Protein AF-A0A317Z2Y9-F1 (afdb_monomer)

Sequence (93 aa):
KARQNQFKAQEGYNLTFFAFFIKAVAEALKKYPLLNSTWQEDEIVVHSDINISIAVAHENKLFVPVIRHADEKSIKGIAREIHELAQKARQNQ

Foldseek 3Di:
DVVQVVCCVVPVFGQDVVLVVLQVVQVVCVVVQLVQWDDDDPDIGGDPKDKDWDWADDDPDIDTDIDTSSNVDDSSRSRVVVVVVNVCVNVVD

Nearest PDB structures (foldseek):
  3mae-assembly1_A  TM=9.862E-01  e=1.193E-10  Listeria monocytogenes serotype 4b str. F2365
  1c4t-assembly1_A  TM=9.162E-01  e=2.820E-07  Escherichia coli BL21(DE3)
  9dz8-assembly1_A  TM=9.148E-01  e=1.086E-06  Escherichia coli BL21(DE3)
  8piu-assembly1_B  TM=8.804E-01  e=1.952E-05  Homo sapiens
  8x03-assembly1_A  TM=8.650E-01  e=1.952E-05  Sus scrofa

Solvent-accessible surface area (backbone atoms only — not comparable to full-atom values): 5456 Å² total; per-residue (Å²): 106,72,67,46,53,51,45,23,71,75,70,75,48,70,71,57,72,62,27,54,51,52,41,53,49,29,53,47,35,71,75,41,41,79,79,39,47,45,85,51,100,95,44,78,48,65,50,89,70,47,61,47,71,43,86,43,77,42,95,96,44,78,42,70,56,69,43,68,50,38,57,82,43,50,54,68,53,42,26,49,49,53,50,54,54,52,49,32,46,68,69,77,97

Structure (mmCIF, N/CA/C/O backbone):
data_AF-A0A317Z2Y9-F1
#
_entry.id   AF-A0A317Z2Y9-F1
#
loop_
_atom_site.group_PDB
_atom_site.id
_atom_site.type_symbol
_atom_site.label_atom_id
_atom_site.label_alt_id
_atom_site.label_comp_id
_atom_site.label_asym_id
_atom_site.label_entity_id
_atom_site.label_seq_id
_atom_site.pdbx_PDB_ins_code
_atom_site.Cartn_x
_atom_site.Cartn_y
_atom_site.Cartn_z
_atom_site.occupancy
_atom_site.B_iso_or_equiv
_atom_site.auth_seq_id
_atom_site.auth_comp_id
_atom_site.auth_asym_id
_atom_site.auth_atom_id
_atom_site.pdbx_PDB_model_num
ATOM 1 N N . LYS A 1 1 ? -21.465 8.955 5.431 1.00 63.25 1 LYS A N 1
ATOM 2 C CA . LYS A 1 1 ? -21.319 8.841 6.905 1.00 63.25 1 LYS A CA 1
ATOM 3 C C . LYS A 1 1 ? -22.006 7.594 7.473 1.00 63.25 1 LYS A C 1
ATOM 5 O O . LYS A 1 1 ? -21.303 6.801 8.072 1.00 63.25 1 LYS A O 1
ATOM 10 N N . ALA A 1 2 ? -23.296 7.330 7.210 1.00 78.44 2 ALA A N 1
ATOM 11 C CA . ALA A 1 2 ? -23.981 6.117 7.706 1.00 78.44 2 ALA A CA 1
ATOM 12 C C . ALA A 1 2 ? -23.239 4.792 7.403 1.00 78.44 2 ALA A C 1
ATOM 14 O O . ALA A 1 2 ? -22.956 4.032 8.320 1.00 78.44 2 ALA A O 1
ATOM 15 N N . ARG A 1 3 ? -22.808 4.569 6.150 1.00 84.44 3 ARG A N 1
ATOM 16 C CA . ARG A 1 3 ? -22.022 3.373 5.767 1.00 84.44 3 ARG A CA 1
ATOM 17 C C . ARG A 1 3 ? -20.650 3.273 6.450 1.00 84.44 3 ARG A C 1
ATOM 19 O O . ARG A 1 3 ? -20.237 2.183 6.813 1.00 84.44 3 ARG A O 1
ATOM 26 N N . GLN A 1 4 ? -19.953 4.396 6.645 1.00 85.50 4 GLN A N 1
ATOM 27 C CA . GLN A 1 4 ? -18.665 4.418 7.359 1.00 85.50 4 GLN A CA 1
ATOM 28 C C . GLN A 1 4 ? -18.852 4.089 8.844 1.00 85.50 4 GLN A C 1
ATOM 30 O O . GLN A 1 4 ? -18.057 3.349 9.411 1.00 85.50 4 GLN A O 1
ATOM 35 N N . ASN A 1 5 ? -19.922 4.601 9.458 1.00 88.00 5 ASN A N 1
ATOM 36 C CA . ASN A 1 5 ? -20.251 4.315 10.853 1.00 88.00 5 ASN A CA 1
ATOM 37 C C . ASN A 1 5 ? -20.637 2.843 11.042 1.00 88.00 5 ASN A C 1
ATOM 39 O O . ASN A 1 5 ? -20.171 2.216 11.985 1.00 88.00 5 ASN A O 1
ATOM 43 N N . GLN A 1 6 ? -21.429 2.282 10.124 1.00 93.31 6 GLN A N 1
ATOM 44 C CA . GLN A 1 6 ? -21.768 0.859 10.128 1.00 93.31 6 GLN A CA 1
ATOM 45 C C . GLN A 1 6 ? -20.521 -0.018 9.961 1.00 93.31 6 GLN A C 1
ATOM 47 O O . GLN A 1 6 ? -20.334 -0.953 10.732 1.00 93.31 6 GLN A O 1
ATOM 52 N N . PHE A 1 7 ? -19.641 0.317 9.012 1.00 92.69 7 PHE A N 1
ATOM 53 C CA . PHE A 1 7 ? -18.367 -0.381 8.832 1.00 92.69 7 PHE A CA 1
ATOM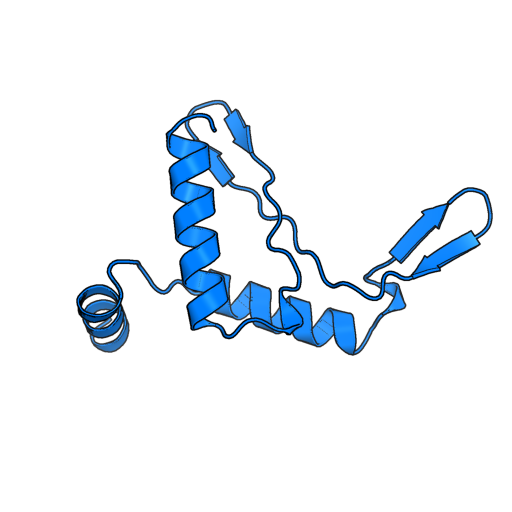 54 C C . PHE A 1 7 ? -17.531 -0.351 10.115 1.00 92.69 7 PHE A C 1
ATOM 56 O O . PHE A 1 7 ? -17.061 -1.387 10.571 1.00 92.69 7 PHE A O 1
ATOM 63 N N . LYS A 1 8 ? -17.394 0.826 10.739 1.00 92.94 8 LYS A N 1
ATOM 64 C CA . LYS A 1 8 ? -16.651 0.972 11.994 1.00 92.94 8 LYS A CA 1
ATOM 65 C C . LYS A 1 8 ? -17.250 0.122 13.115 1.00 92.94 8 LYS A C 1
ATOM 67 O O . LYS A 1 8 ? -16.500 -0.480 13.872 1.00 92.94 8 LYS A O 1
ATOM 72 N N . ALA A 1 9 ? -18.577 0.074 13.219 1.00 94.25 9 ALA A N 1
ATOM 73 C CA . ALA A 1 9 ? -19.261 -0.737 14.221 1.00 94.25 9 ALA A CA 1
ATOM 74 C C . ALA A 1 9 ? -19.044 -2.246 14.009 1.00 94.25 9 ALA A C 1
ATOM 76 O O . ALA A 1 9 ? -18.962 -2.983 14.984 1.00 94.25 9 ALA A O 1
ATOM 77 N N . GLN A 1 10 ? -18.937 -2.697 12.756 1.00 94.12 10 GLN A N 1
ATOM 78 C CA . GLN A 1 10 ? -18.728 -4.108 12.414 1.00 94.12 10 GLN A CA 1
ATOM 79 C C . GLN A 1 10 ? -17.264 -4.546 12.537 1.00 94.12 10 GLN A C 1
ATOM 81 O O . GLN A 1 10 ? -16.990 -5.628 13.041 1.00 94.12 10 GLN A O 1
ATOM 86 N N . GLU A 1 11 ? -16.327 -3.724 12.067 1.00 93.25 11 GLU A N 1
ATOM 87 C CA . GLU A 1 11 ? -14.925 -4.127 11.884 1.00 93.25 11 GLU A CA 1
ATOM 88 C C . GLU A 1 11 ? -13.989 -3.546 12.963 1.00 93.25 11 GLU A C 1
ATOM 90 O O . GLU A 1 11 ? -12.848 -3.978 13.094 1.00 93.25 11 GLU A O 1
ATOM 95 N N . GLY A 1 12 ? -14.441 -2.565 13.755 1.00 93.38 12 GLY A N 1
ATOM 96 C CA . GLY A 1 12 ? -13.671 -1.967 14.855 1.00 93.38 12 GLY A CA 1
ATOM 97 C C . GLY A 1 12 ? -12.673 -0.875 14.443 1.00 93.38 12 GLY A C 1
ATOM 98 O O . GLY A 1 12 ? -12.075 -0.231 15.304 1.00 93.38 12 GLY A O 1
ATOM 99 N N . TYR A 1 13 ? -12.519 -0.597 13.146 1.00 93.88 13 TYR A N 1
ATOM 100 C CA . TYR A 1 13 ? -11.635 0.446 12.614 1.00 93.88 13 TYR A CA 1
ATOM 101 C C . TYR A 1 13 ? -12.322 1.310 11.546 1.00 93.88 13 TYR A C 1
ATOM 103 O O . TYR A 1 13 ? -13.366 0.969 10.992 1.00 93.88 13 TYR A O 1
ATOM 111 N N . ASN A 1 14 ? -11.749 2.486 11.275 1.00 92.00 14 ASN A N 1
ATOM 112 C CA . ASN A 1 14 ? -12.319 3.438 10.321 1.00 92.00 14 ASN A CA 1
ATOM 113 C C . ASN A 1 14 ? -11.986 3.042 8.875 1.00 92.00 14 ASN A C 1
ATOM 115 O O . ASN A 1 14 ? -10.824 2.811 8.547 1.00 92.00 14 ASN A O 1
ATOM 119 N N . LEU A 1 15 ? -12.983 3.100 7.989 1.00 94.56 15 LEU A N 1
ATOM 120 C CA . LEU A 1 15 ? -12.763 3.095 6.543 1.00 94.56 15 LEU A CA 1
ATOM 121 C C . LEU A 1 15 ? -12.576 4.532 6.037 1.00 94.56 15 LEU A C 1
ATOM 123 O O . LEU A 1 15 ? -13.513 5.334 6.071 1.00 94.56 15 LEU A O 1
ATOM 127 N N . THR A 1 16 ? -11.374 4.854 5.560 1.00 93.56 16 THR A N 1
ATOM 128 C CA . THR A 1 16 ? -11.017 6.178 5.023 1.00 93.56 16 THR A CA 1
ATOM 129 C C . THR A 1 16 ? -10.881 6.143 3.500 1.00 93.56 16 THR A C 1
ATOM 131 O O . THR A 1 16 ? -10.731 5.076 2.905 1.00 93.56 16 THR A O 1
ATOM 134 N N . PHE A 1 17 ? -10.886 7.315 2.854 1.00 95.06 17 PHE A N 1
ATOM 135 C CA . PHE A 1 17 ? -10.601 7.422 1.415 1.00 95.06 17 PHE A CA 1
ATOM 136 C C . PHE A 1 17 ? -9.215 6.880 1.047 1.00 95.06 17 PHE A C 1
ATOM 138 O O . PHE A 1 17 ? -9.025 6.375 -0.055 1.00 95.06 17 PHE A O 1
ATOM 145 N N . PHE A 1 18 ? -8.264 6.930 1.981 1.00 95.88 18 PHE A N 1
ATOM 146 C CA . PHE A 1 18 ? -6.893 6.495 1.747 1.00 95.88 18 PHE A CA 1
ATOM 147 C C . PHE A 1 18 ? -6.803 5.015 1.347 1.00 95.88 18 PHE A C 1
ATOM 149 O O . PHE A 1 18 ? -6.060 4.684 0.432 1.00 95.88 18 PHE A O 1
ATOM 156 N N . ALA A 1 19 ? -7.640 4.139 1.916 1.00 97.19 19 ALA A N 1
ATOM 157 C CA . ALA A 1 19 ? -7.676 2.727 1.523 1.00 97.19 19 ALA A CA 1
ATOM 158 C C . ALA A 1 19 ? -8.075 2.521 0.047 1.00 97.19 19 ALA A C 1
ATOM 160 O O . ALA A 1 19 ? -7.571 1.615 -0.615 1.00 97.19 19 ALA A O 1
ATOM 161 N N . PHE A 1 20 ? -8.944 3.386 -0.487 1.00 97.38 20 PHE A N 1
ATOM 162 C CA . PHE A 1 20 ? -9.329 3.361 -1.899 1.00 97.38 20 PHE A CA 1
ATOM 163 C C . PHE A 1 20 ? -8.194 3.861 -2.795 1.00 97.38 20 PHE A C 1
ATOM 165 O O . PHE A 1 20 ? -7.946 3.260 -3.836 1.00 97.38 20 PHE A O 1
ATOM 172 N N . PHE A 1 21 ? -7.474 4.909 -2.378 1.00 98.25 21 PHE A N 1
ATOM 173 C CA . PHE A 1 21 ? -6.300 5.396 -3.106 1.00 98.25 21 PHE A CA 1
ATOM 174 C C . PHE A 1 21 ? -5.198 4.343 -3.180 1.00 98.25 21 PHE A C 1
ATOM 176 O O . PHE A 1 21 ? -4.690 4.087 -4.264 1.00 98.25 21 PHE A O 1
ATOM 183 N N . ILE A 1 22 ? -4.878 3.681 -2.066 1.00 98.06 22 ILE A N 1
ATOM 184 C CA . ILE A 1 22 ? -3.873 2.611 -2.051 1.00 98.06 22 ILE A CA 1
ATOM 185 C C . ILE A 1 22 ? -4.281 1.473 -2.989 1.00 98.06 22 ILE A C 1
ATOM 187 O O . ILE A 1 22 ? -3.460 1.028 -3.784 1.00 98.06 22 ILE A O 1
ATOM 191 N N . LYS A 1 23 ? -5.554 1.049 -2.968 1.00 98.19 23 LYS A N 1
ATOM 192 C CA . LYS A 1 23 ? -6.030 0.016 -3.896 1.00 98.19 23 LYS A CA 1
ATOM 193 C C . LYS A 1 23 ? -5.919 0.465 -5.355 1.00 98.19 23 LYS A C 1
ATOM 195 O O . LYS A 1 23 ? -5.442 -0.298 -6.183 1.00 98.19 23 LYS A O 1
ATOM 200 N N . ALA A 1 24 ? -6.315 1.698 -5.668 1.00 98.44 24 ALA A N 1
ATOM 201 C CA . ALA A 1 24 ? -6.216 2.237 -7.022 1.00 98.44 24 ALA A CA 1
ATOM 202 C C . ALA A 1 24 ? -4.760 2.327 -7.511 1.00 98.44 24 ALA A C 1
ATOM 204 O O . ALA A 1 24 ? -4.477 1.961 -8.648 1.00 98.44 24 ALA A 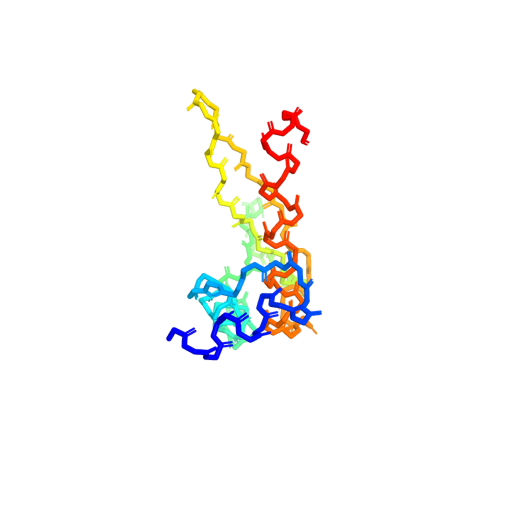O 1
ATOM 205 N N . VAL A 1 25 ? -3.837 2.763 -6.649 1.00 98.50 25 VAL A N 1
ATOM 206 C CA . VAL A 1 25 ? -2.399 2.797 -6.952 1.00 98.50 25 VAL A CA 1
ATOM 207 C C . VAL A 1 25 ? -1.860 1.385 -7.157 1.00 98.50 25 VAL A C 1
ATOM 209 O O . VAL A 1 25 ? -1.153 1.158 -8.130 1.00 98.50 25 VAL A O 1
ATOM 212 N N . ALA A 1 26 ? -2.230 0.425 -6.308 1.00 98.31 26 ALA A N 1
ATOM 213 C CA . ALA A 1 26 ? -1.791 -0.959 -6.451 1.00 98.31 26 ALA A CA 1
ATOM 214 C C . ALA A 1 26 ? -2.229 -1.565 -7.798 1.00 98.31 26 ALA A C 1
ATOM 216 O O . ALA A 1 26 ? -1.407 -2.123 -8.518 1.00 98.31 26 ALA A O 1
ATOM 217 N N . GLU A 1 27 ? -3.491 -1.374 -8.199 1.00 98.12 27 GLU A N 1
ATOM 218 C CA . GLU A 1 27 ? -3.975 -1.808 -9.521 1.00 98.12 27 GLU A CA 1
ATOM 219 C C . GLU A 1 27 ? -3.264 -1.080 -10.675 1.00 98.12 27 GLU A C 1
ATOM 221 O O . GLU A 1 27 ? -2.966 -1.680 -11.710 1.00 98.12 27 GLU A O 1
ATOM 226 N N . ALA A 1 28 ? -2.950 0.208 -10.509 1.00 98.44 28 ALA A N 1
ATOM 227 C CA . ALA A 1 28 ? -2.186 0.957 -11.501 1.00 98.44 28 ALA A CA 1
ATOM 228 C C . ALA A 1 28 ? -0.755 0.416 -11.645 1.00 98.44 28 ALA A C 1
ATOM 230 O O . ALA A 1 28 ? -0.284 0.259 -12.768 1.00 98.44 28 ALA A O 1
ATOM 231 N N . LEU A 1 29 ? -0.088 0.069 -10.542 1.00 98.25 29 LEU A N 1
ATOM 232 C CA . LEU A 1 29 ? 1.253 -0.520 -10.564 1.00 98.25 29 LEU A CA 1
ATOM 233 C C . LEU A 1 29 ? 1.264 -1.899 -11.239 1.00 98.25 29 LEU A C 1
ATOM 235 O O . LEU A 1 29 ? 2.187 -2.173 -12.000 1.00 98.25 29 LEU A O 1
ATOM 239 N N . LYS A 1 30 ? 0.211 -2.721 -11.080 1.00 96.88 30 LYS A N 1
ATOM 240 C CA . LYS A 1 30 ? 0.069 -3.970 -11.860 1.00 96.88 30 LYS A CA 1
ATOM 241 C C . LYS A 1 30 ? 0.015 -3.704 -13.362 1.00 96.88 30 LYS A C 1
ATOM 243 O O . LYS A 1 30 ? 0.594 -4.447 -14.149 1.00 96.88 30 LYS A O 1
ATOM 248 N N . LYS A 1 31 ? -0.727 -2.669 -13.770 1.00 97.94 31 LYS A N 1
ATOM 249 C CA . LYS A 1 31 ? -0.908 -2.312 -15.184 1.00 97.94 31 LYS A CA 1
ATOM 250 C C . LYS A 1 31 ? 0.341 -1.663 -15.788 1.00 97.94 31 LYS A C 1
ATOM 252 O O . LYS A 1 31 ? 0.587 -1.816 -16.982 1.00 97.94 31 LYS A O 1
ATOM 257 N N . TYR A 1 32 ? 1.109 -0.940 -14.978 1.00 98.06 32 TYR A N 1
ATOM 258 C CA . TYR A 1 32 ? 2.294 -0.189 -15.386 1.00 98.06 32 TYR A CA 1
ATOM 259 C C . TYR A 1 32 ? 3.516 -0.622 -14.552 1.00 98.06 32 TYR A C 1
ATOM 261 O O . TYR A 1 32 ? 4.001 0.159 -13.731 1.00 98.06 32 TYR A O 1
ATOM 269 N N . PRO A 1 33 ? 4.043 -1.845 -14.759 1.00 97.19 33 PRO A N 1
ATOM 270 C CA . PRO A 1 33 ? 5.050 -2.449 -13.880 1.00 97.19 33 PRO A CA 1
ATOM 271 C C . PRO A 1 33 ? 6.381 -1.687 -13.845 1.00 97.19 33 PRO A C 1
ATOM 273 O O . PRO A 1 33 ? 7.073 -1.719 -12.835 1.00 97.19 33 PRO A O 1
ATOM 276 N N . LEU A 1 34 ? 6.716 -0.922 -14.891 1.00 97.75 34 LEU A N 1
ATOM 277 C CA . LEU A 1 34 ? 7.902 -0.054 -14.894 1.00 97.75 34 LEU A CA 1
ATOM 278 C C . LEU A 1 34 ? 7.878 1.009 -13.784 1.00 97.75 34 LEU A C 1
ATOM 280 O O . LEU A 1 34 ? 8.939 1.457 -13.364 1.00 97.75 34 LEU A O 1
ATOM 284 N N . LEU A 1 35 ? 6.699 1.401 -13.286 1.00 98.12 35 LEU A N 1
ATOM 285 C CA . LEU A 1 35 ? 6.586 2.300 -12.132 1.00 98.12 35 LEU A CA 1
ATOM 286 C C . LEU A 1 35 ? 6.920 1.603 -10.803 1.00 98.12 35 LEU A C 1
ATOM 288 O O . LEU A 1 35 ? 7.278 2.279 -9.844 1.00 98.12 35 LEU A O 1
ATOM 292 N N . ASN A 1 36 ? 6.818 0.273 -10.741 1.00 98.31 36 ASN A N 1
ATOM 293 C CA . ASN A 1 36 ? 7.204 -0.541 -9.589 1.00 98.31 36 ASN A CA 1
ATOM 294 C C . ASN A 1 36 ? 8.628 -1.083 -9.780 1.00 98.31 36 ASN A C 1
ATOM 296 O O . ASN A 1 36 ? 8.844 -2.293 -9.801 1.00 98.31 36 ASN A O 1
ATOM 300 N N . SER A 1 37 ? 9.599 -0.197 -9.997 1.00 98.06 37 SER A N 1
ATOM 301 C CA . SER A 1 37 ? 10.969 -0.589 -10.331 1.00 98.06 37 SER A CA 1
ATOM 302 C C . SER A 1 37 ? 12.017 0.179 -9.531 1.00 98.06 37 SER A C 1
ATOM 304 O O . SER A 1 37 ? 11.723 1.139 -8.815 1.00 98.06 37 SER A O 1
ATOM 306 N N . THR A 1 38 ? 13.262 -0.270 -9.618 1.00 97.88 38 THR A N 1
ATOM 307 C CA . THR A 1 38 ? 14.425 0.414 -9.058 1.00 97.88 38 THR A CA 1
ATOM 308 C C . THR A 1 38 ? 15.531 0.455 -10.098 1.00 97.88 38 THR A C 1
ATOM 310 O O . THR A 1 38 ? 15.759 -0.525 -10.802 1.00 97.88 38 THR A O 1
ATOM 313 N N . TRP A 1 39 ? 16.213 1.594 -10.193 1.00 97.19 39 TRP A N 1
ATOM 314 C CA . TRP A 1 39 ? 17.453 1.699 -10.952 1.00 97.19 39 TRP A CA 1
ATOM 315 C C . TRP A 1 39 ? 18.592 1.114 -10.118 1.00 97.19 39 TRP A C 1
ATOM 317 O O . TRP A 1 39 ? 18.866 1.613 -9.023 1.00 97.19 39 TRP A O 1
ATOM 327 N N . GLN A 1 40 ? 19.228 0.061 -10.617 1.00 96.19 40 GLN A N 1
ATOM 328 C CA . GLN A 1 40 ? 20.349 -0.594 -9.961 1.00 96.19 40 GLN A CA 1
ATOM 329 C C . GLN A 1 40 ? 21.501 -0.721 -10.952 1.00 96.19 40 GLN A C 1
ATOM 331 O O . GLN A 1 40 ? 21.355 -1.361 -11.987 1.00 96.19 40 GLN A O 1
ATOM 336 N N . GLU A 1 41 ? 22.642 -0.123 -10.603 1.00 91.94 41 GLU A N 1
ATOM 337 C CA . GLU A 1 41 ? 23.834 -0.066 -11.457 1.00 91.94 41 GLU A CA 1
ATOM 338 C C . GLU A 1 41 ? 23.497 0.574 -12.811 1.00 91.94 41 GLU A C 1
ATOM 340 O O . GLU A 1 41 ? 23.298 1.789 -12.852 1.00 91.94 41 GLU A O 1
ATOM 345 N N . ASP A 1 42 ? 23.361 -0.236 -13.862 1.00 95.19 42 ASP A N 1
ATOM 346 C CA . ASP A 1 42 ? 23.013 0.183 -15.223 1.00 95.19 42 ASP A CA 1
ATOM 347 C C . ASP A 1 42 ? 21.728 -0.493 -15.751 1.00 95.19 42 ASP A C 1
ATOM 349 O O . ASP A 1 42 ? 21.450 -0.478 -16.952 1.00 95.19 42 ASP A O 1
ATOM 353 N N . GLU A 1 43 ? 20.921 -1.083 -14.861 1.00 96.81 43 GLU A N 1
ATOM 354 C CA . GLU A 1 43 ? 19.697 -1.809 -15.207 1.00 96.81 43 GLU A CA 1
ATOM 355 C C . GLU A 1 43 ? 18.464 -1.330 -14.418 1.00 96.81 43 GLU A C 1
ATOM 357 O O . GLU A 1 43 ? 18.537 -0.823 -13.295 1.00 96.81 43 GLU A O 1
ATOM 362 N N . ILE A 1 44 ? 17.281 -1.521 -15.017 1.00 97.88 44 ILE A N 1
ATOM 363 C CA . ILE A 1 44 ? 15.986 -1.317 -14.354 1.00 97.88 44 ILE A CA 1
ATOM 364 C C . ILE A 1 44 ? 15.504 -2.661 -13.814 1.00 97.88 44 ILE A C 1
ATOM 366 O O . ILE A 1 44 ? 15.123 -3.547 -14.579 1.00 97.88 44 ILE A O 1
ATOM 370 N N . VAL A 1 45 ? 15.438 -2.781 -12.491 1.00 97.88 45 VAL A N 1
ATOM 371 C CA . VAL A 1 45 ? 14.885 -3.950 -11.805 1.00 97.88 45 VAL A CA 1
ATOM 372 C C . VAL A 1 45 ? 13.402 -3.719 -11.550 1.00 97.88 45 VAL A C 1
ATOM 374 O O . VAL A 1 45 ? 13.028 -2.869 -10.745 1.00 97.88 45 VAL A O 1
ATOM 377 N N . VAL A 1 46 ? 12.545 -4.464 -12.245 1.00 98.00 46 VAL A N 1
ATOM 378 C CA . VAL A 1 46 ? 11.087 -4.427 -12.058 1.00 98.00 46 VAL A CA 1
ATOM 379 C C . VAL A 1 46 ? 10.677 -5.415 -10.968 1.00 98.00 46 VAL A C 1
ATOM 381 O O . VAL A 1 46 ? 11.018 -6.595 -11.039 1.00 98.00 46 VAL A O 1
ATOM 384 N N . HIS A 1 47 ? 9.907 -4.954 -9.983 1.00 97.94 47 HIS A N 1
ATOM 385 C CA . HIS A 1 47 ? 9.462 -5.771 -8.853 1.00 97.94 47 HIS A CA 1
ATOM 386 C C . HIS A 1 47 ? 8.103 -6.419 -9.140 1.00 97.94 47 HIS A C 1
ATOM 388 O O . HIS A 1 47 ? 7.149 -5.733 -9.519 1.00 97.94 47 HIS A O 1
ATOM 394 N N . SER A 1 48 ? 7.994 -7.735 -8.928 1.00 96.69 48 SER A N 1
ATOM 395 C CA . SER A 1 48 ? 6.720 -8.465 -9.043 1.00 96.69 48 SER A CA 1
ATOM 396 C C . SER A 1 48 ? 5.757 -8.116 -7.912 1.00 96.69 48 SER A C 1
ATOM 398 O O . SER A 1 48 ? 4.553 -7.997 -8.132 1.00 96.69 48 SER A O 1
ATOM 400 N N . ASP A 1 49 ? 6.298 -7.928 -6.709 1.00 98.25 49 ASP A N 1
ATOM 401 C CA . ASP A 1 49 ? 5.517 -7.656 -5.512 1.00 98.25 49 ASP A CA 1
ATOM 402 C C . ASP A 1 49 ? 5.194 -6.166 -5.413 1.00 98.25 49 ASP A C 1
ATOM 404 O O . ASP A 1 49 ? 6.081 -5.307 -5.464 1.00 98.25 49 ASP A O 1
ATOM 408 N N . ILE A 1 50 ? 3.917 -5.847 -5.210 1.00 98.50 50 ILE A N 1
ATOM 409 C CA . ILE A 1 50 ? 3.461 -4.465 -5.058 1.00 98.50 50 ILE A CA 1
ATOM 410 C C . ILE A 1 50 ? 3.374 -4.139 -3.572 1.00 98.50 50 ILE A C 1
ATO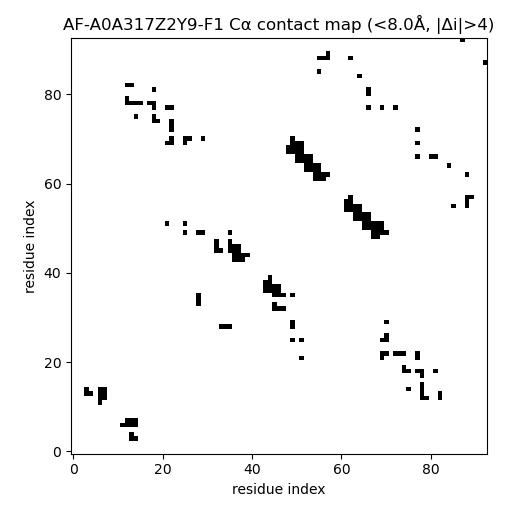M 412 O O . ILE A 1 50 ? 2.354 -4.329 -2.907 1.00 98.50 50 ILE A O 1
ATOM 416 N N . ASN A 1 51 ? 4.487 -3.641 -3.044 1.00 98.44 51 ASN A N 1
ATOM 417 C CA . ASN A 1 51 ? 4.631 -3.227 -1.655 1.00 98.44 51 ASN A CA 1
ATOM 418 C C . ASN A 1 51 ? 4.570 -1.696 -1.576 1.00 98.44 51 ASN A C 1
ATOM 420 O O . ASN A 1 51 ? 5.411 -1.013 -2.152 1.00 98.44 51 ASN A O 1
ATOM 424 N N . ILE A 1 52 ? 3.580 -1.144 -0.868 1.00 98.31 52 ILE A N 1
ATOM 425 C CA . ILE A 1 52 ? 3.336 0.306 -0.837 1.00 98.31 52 ILE A CA 1
ATOM 426 C C . ILE A 1 52 ? 3.702 0.879 0.528 1.00 98.31 52 ILE A C 1
ATOM 428 O O . ILE A 1 52 ? 3.063 0.587 1.540 1.00 98.31 52 ILE A O 1
ATOM 432 N N . SER A 1 53 ? 4.712 1.743 0.536 1.00 97.44 53 SER A N 1
ATOM 433 C CA . SER A 1 53 ? 5.078 2.564 1.688 1.00 97.44 53 SER A CA 1
ATOM 434 C C . SER A 1 53 ? 4.049 3.667 1.929 1.00 97.44 53 SER A C 1
ATOM 436 O O . SER A 1 53 ? 3.673 4.387 1.003 1.00 97.44 53 SER A O 1
ATOM 438 N N . ILE A 1 54 ? 3.618 3.839 3.178 1.00 96.56 54 ILE A N 1
ATOM 439 C CA . ILE A 1 54 ? 2.705 4.914 3.583 1.00 96.56 54 ILE A CA 1
ATOM 440 C C . ILE A 1 54 ? 3.370 5.815 4.617 1.00 96.56 54 ILE A C 1
ATOM 442 O O . ILE A 1 54 ? 4.028 5.339 5.532 1.00 96.56 54 ILE A O 1
ATOM 446 N N . ALA A 1 55 ? 3.179 7.124 4.496 1.00 95.75 55 ALA A N 1
ATOM 447 C CA . ALA A 1 55 ? 3.676 8.085 5.470 1.00 95.75 55 ALA A CA 1
ATOM 448 C C . ALA A 1 55 ? 2.704 8.200 6.656 1.00 95.75 55 ALA A C 1
ATOM 450 O O . ALA A 1 55 ? 1.523 8.503 6.471 1.00 95.75 55 ALA A O 1
ATOM 451 N N . VAL A 1 56 ? 3.201 7.989 7.875 1.00 93.69 56 VAL A N 1
ATOM 452 C CA . VAL A 1 56 ? 2.438 8.124 9.120 1.00 93.69 56 VAL A CA 1
ATOM 453 C C . VAL A 1 56 ? 3.183 9.058 10.067 1.00 93.69 56 VAL A C 1
ATOM 455 O O . VAL A 1 56 ? 4.228 8.710 10.611 1.00 93.69 56 VAL A O 1
ATOM 458 N N . ALA A 1 57 ? 2.641 10.254 10.274 1.00 91.06 57 ALA A N 1
ATOM 459 C CA . ALA A 1 57 ? 3.195 11.219 11.217 1.00 91.06 57 ALA A CA 1
ATOM 460 C C . ALA A 1 57 ? 2.640 10.992 12.631 1.00 91.06 57 ALA A C 1
ATOM 462 O O . ALA A 1 57 ? 1.433 10.794 12.809 1.00 91.06 57 ALA A O 1
ATOM 463 N N . HIS A 1 58 ? 3.512 11.056 13.636 1.00 90.31 58 HIS A N 1
ATOM 464 C CA . HIS A 1 58 ? 3.133 11.064 15.044 1.00 90.31 58 HIS A CA 1
ATOM 465 C C . HIS A 1 58 ? 4.046 12.010 15.833 1.00 90.31 58 HIS A C 1
ATOM 467 O O . HIS A 1 58 ? 5.264 11.838 15.839 1.00 90.31 58 HIS A O 1
ATOM 473 N N . GLU A 1 59 ? 3.447 13.013 16.484 1.00 88.94 59 GLU A N 1
ATOM 474 C CA . GLU A 1 59 ? 4.162 14.097 17.172 1.00 88.94 59 GLU A CA 1
ATOM 475 C C . GLU A 1 59 ? 5.215 14.749 16.256 1.00 88.94 59 GLU A C 1
ATOM 477 O O . GLU A 1 59 ? 4.866 15.280 15.204 1.00 88.94 59 GLU A O 1
ATOM 482 N N . ASN A 1 60 ? 6.495 14.671 16.628 1.00 90.31 60 ASN A N 1
ATOM 483 C CA . ASN A 1 60 ? 7.625 15.225 15.881 1.00 90.31 60 ASN A CA 1
ATOM 484 C C . ASN A 1 60 ? 8.348 14.172 15.018 1.00 90.31 60 ASN A C 1
ATOM 486 O O . ASN A 1 60 ? 9.484 14.393 14.603 1.00 90.31 60 ASN A O 1
ATOM 490 N N . LYS A 1 61 ? 7.729 13.007 14.778 1.00 91.56 61 LYS A N 1
ATOM 491 C CA . LYS A 1 61 ? 8.309 11.899 14.005 1.00 91.56 61 LYS A CA 1
ATOM 492 C C . LYS A 1 61 ? 7.459 11.552 12.784 1.00 91.56 61 LYS A C 1
ATOM 494 O O . LYS A 1 61 ? 6.233 11.669 12.797 1.00 91.56 61 LYS A O 1
ATOM 499 N N . LEU A 1 62 ? 8.129 11.060 11.744 1.00 93.62 62 LEU A N 1
ATOM 500 C CA . LEU A 1 62 ? 7.519 10.515 10.535 1.00 93.62 62 LEU A CA 1
ATOM 501 C C . LEU A 1 62 ? 7.959 9.060 10.361 1.00 93.62 62 LEU A C 1
ATOM 503 O O . LEU A 1 62 ? 9.145 8.783 10.209 1.00 93.62 62 LEU A O 1
ATOM 507 N N . PHE A 1 63 ? 6.998 8.143 10.367 1.00 93.56 63 PHE A N 1
ATOM 508 C CA . PHE A 1 63 ? 7.210 6.728 10.090 1.00 93.56 63 PHE A CA 1
ATOM 509 C C . PHE A 1 63 ? 6.790 6.419 8.656 1.00 93.56 63 PHE A C 1
ATOM 511 O O . PHE A 1 63 ? 5.822 6.992 8.151 1.00 93.56 63 PHE A O 1
ATOM 518 N N . VAL A 1 64 ? 7.496 5.492 8.008 1.00 96.44 64 VAL A N 1
ATOM 519 C CA . VAL A 1 64 ? 7.184 5.049 6.641 1.00 96.44 64 VAL A CA 1
ATOM 520 C C . VAL A 1 64 ? 7.016 3.524 6.601 1.00 96.44 64 VAL A C 1
ATOM 522 O O . VAL A 1 64 ? 7.872 2.817 6.069 1.00 96.44 64 VAL A O 1
ATOM 525 N N . PRO A 1 65 ? 5.963 2.970 7.232 1.00 96.00 65 PRO A N 1
ATOM 526 C CA . PRO A 1 65 ? 5.700 1.538 7.171 1.00 96.00 65 PRO A CA 1
ATOM 527 C C . PRO A 1 65 ? 5.210 1.089 5.787 1.00 96.00 65 PRO A C 1
ATOM 529 O O . PRO A 1 65 ? 4.684 1.878 5.002 1.00 96.00 65 PRO A O 1
ATOM 532 N N . VAL A 1 66 ? 5.340 -0.211 5.516 1.00 97.25 66 VAL A N 1
ATOM 533 C CA . VAL A 1 66 ? 5.029 -0.829 4.218 1.00 97.25 66 VAL A CA 1
ATOM 534 C C . VAL A 1 66 ? 3.795 -1.722 4.323 1.00 97.25 66 VAL A C 1
ATOM 536 O O . VAL A 1 66 ? 3.761 -2.641 5.139 1.00 97.25 66 VAL A O 1
ATOM 539 N N . ILE A 1 67 ? 2.814 -1.494 3.450 1.00 97.88 67 ILE A N 1
ATOM 540 C CA . ILE A 1 67 ? 1.714 -2.422 3.167 1.00 97.88 67 ILE A CA 1
ATOM 541 C C . ILE A 1 67 ? 2.216 -3.413 2.118 1.00 97.88 67 ILE A C 1
ATOM 543 O O . ILE A 1 67 ? 2.422 -3.043 0.962 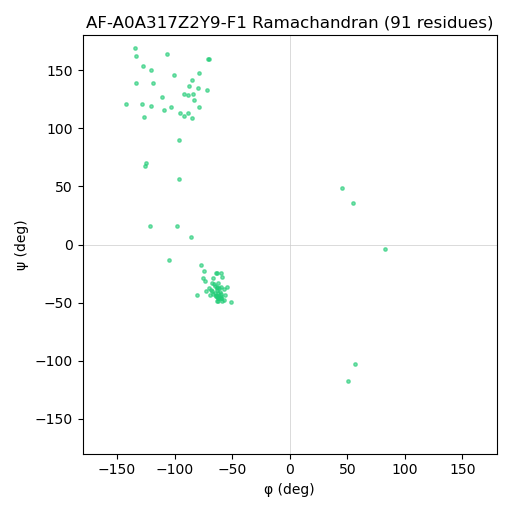1.00 97.88 67 ILE A O 1
ATOM 547 N N . ARG A 1 68 ? 2.436 -4.668 2.512 1.00 97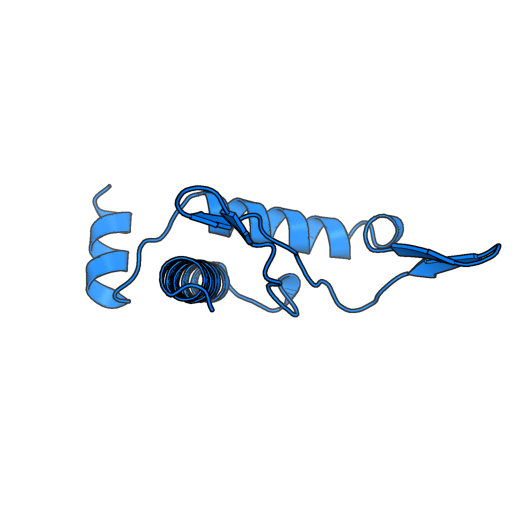.94 68 ARG A N 1
ATOM 548 C CA . ARG A 1 68 ? 2.984 -5.694 1.602 1.00 97.94 68 ARG A CA 1
ATOM 549 C C . ARG A 1 68 ? 1.912 -6.258 0.667 1.00 97.94 68 ARG A C 1
ATOM 551 O O . ARG A 1 68 ? 0.778 -6.362 1.115 1.00 97.94 68 ARG A O 1
ATOM 558 N N . HIS A 1 69 ? 2.224 -6.653 -0.565 1.00 97.88 69 HIS A N 1
ATOM 559 C CA . HIS A 1 69 ? 1.254 -7.259 -1.505 1.00 97.88 69 HIS A CA 1
ATOM 560 C C . HIS A 1 69 ? -0.094 -6.502 -1.541 1.00 97.88 69 HIS A C 1
ATOM 562 O O . HIS A 1 69 ? -1.175 -7.059 -1.329 1.00 97.88 69 HIS A O 1
ATOM 568 N N . ALA A 1 70 ? -0.031 -5.176 -1.682 1.00 98.06 70 ALA A N 1
ATOM 569 C CA . ALA A 1 70 ? -1.190 -4.293 -1.568 1.00 98.06 70 ALA A CA 1
ATOM 570 C C . ALA A 1 70 ? -2.241 -4.562 -2.659 1.00 98.06 70 ALA A C 1
ATOM 572 O O . ALA A 1 70 ? -3.427 -4.285 -2.470 1.00 98.06 70 ALA A O 1
ATOM 573 N N . ASP A 1 71 ? -1.823 -5.122 -3.790 1.00 97.25 71 ASP A N 1
ATOM 574 C CA . ASP A 1 71 ? -2.685 -5.481 -4.906 1.00 97.25 71 ASP A CA 1
ATOM 575 C C . ASP A 1 71 ? -3.506 -6.754 -4.647 1.00 97.25 71 ASP A C 1
ATOM 577 O O . ASP A 1 71 ? -4.640 -6.861 -5.112 1.00 97.25 71 ASP A O 1
ATOM 581 N N . GLU A 1 72 ? -3.007 -7.676 -3.827 1.00 97.75 72 GLU A N 1
ATOM 582 C CA . GLU A 1 72 ? -3.733 -8.884 -3.414 1.00 97.75 72 GLU A CA 1
ATOM 583 C C . GLU A 1 72 ? -4.793 -8.591 -2.341 1.00 97.75 72 GLU A C 1
ATOM 585 O O . GLU A 1 72 ? -5.723 -9.369 -2.111 1.00 97.75 72 GLU A O 1
ATOM 590 N N . LYS A 1 73 ? -4.689 -7.436 -1.677 1.00 97.94 73 LYS A N 1
ATOM 591 C CA . LYS A 1 73 ? -5.572 -7.062 -0.573 1.00 97.94 73 LYS A CA 1
ATOM 592 C C . LYS A 1 73 ? -6.862 -6.415 -1.065 1.00 97.94 73 LYS A C 1
ATOM 594 O O . LYS A 1 73 ? -6.901 -5.592 -1.983 1.00 97.94 73 LYS A O 1
ATOM 599 N N . SER A 1 74 ? -7.958 -6.756 -0.387 1.00 97.75 74 SER A N 1
ATOM 600 C CA . SER A 1 74 ? -9.216 -6.019 -0.518 1.00 97.75 74 SER A CA 1
ATOM 601 C C . SER A 1 74 ? -9.094 -4.630 0.118 1.00 97.75 74 SER A C 1
ATOM 603 O O . SER A 1 74 ? -8.284 -4.422 1.021 1.00 97.75 74 SER A O 1
ATOM 605 N N . ILE A 1 75 ? -9.965 -3.691 -0.268 1.00 96.88 75 ILE A N 1
ATOM 606 C CA . ILE A 1 75 ? -10.040 -2.355 0.362 1.00 96.88 75 ILE A CA 1
ATOM 607 C C . ILE A 1 75 ? -10.221 -2.477 1.883 1.00 96.88 75 ILE A C 1
ATOM 609 O O . ILE A 1 75 ? -9.641 -1.710 2.648 1.00 96.88 75 ILE A O 1
ATOM 613 N N . LYS A 1 76 ? -10.986 -3.481 2.330 1.00 96.38 76 LYS A N 1
ATOM 614 C CA . LYS A 1 76 ? -11.168 -3.786 3.750 1.00 96.38 76 LYS A CA 1
ATOM 615 C C . LYS A 1 76 ? -9.861 -4.204 4.430 1.00 96.38 76 LYS A C 1
ATOM 617 O O . LYS A 1 76 ? -9.587 -3.729 5.531 1.00 96.38 76 LYS A O 1
ATOM 622 N N . GLY A 1 77 ? -9.080 -5.073 3.785 1.00 97.19 77 GLY A N 1
ATOM 623 C CA . GLY A 1 77 ? -7.773 -5.517 4.276 1.00 97.19 77 GLY A CA 1
ATOM 624 C C . GLY A 1 77 ? -6.767 -4.369 4.344 1.00 97.19 77 GLY A C 1
ATOM 625 O O . GLY A 1 77 ? -6.133 -4.171 5.372 1.00 97.19 77 GLY A O 1
ATOM 626 N N . ILE A 1 78 ? -6.718 -3.536 3.303 1.00 97.81 78 ILE A N 1
ATOM 627 C CA . ILE A 1 78 ? -5.883 -2.328 3.270 1.00 97.81 78 ILE A CA 1
ATOM 628 C C . ILE A 1 78 ? -6.269 -1.366 4.402 1.00 97.81 78 ILE A C 1
ATOM 630 O O . ILE A 1 78 ? -5.404 -0.864 5.113 1.00 97.81 78 ILE A O 1
ATOM 634 N N . ALA A 1 79 ? -7.567 -1.122 4.613 1.00 97.31 79 ALA A N 1
ATOM 635 C CA . ALA A 1 79 ? -8.038 -0.253 5.691 1.00 97.31 79 ALA A CA 1
ATOM 636 C C . ALA A 1 79 ? -7.639 -0.774 7.083 1.00 97.31 79 ALA A C 1
ATOM 638 O O . ALA A 1 79 ? -7.282 0.023 7.953 1.00 97.31 79 ALA A O 1
ATOM 639 N N . ARG A 1 80 ? -7.664 -2.098 7.280 1.00 97.19 80 ARG A N 1
ATOM 640 C CA . ARG A 1 80 ? -7.196 -2.739 8.513 1.00 97.19 80 ARG A CA 1
ATOM 641 C C . ARG A 1 80 ? -5.707 -2.501 8.732 1.00 97.19 80 ARG A C 1
ATOM 643 O O . ARG A 1 80 ? -5.306 -2.074 9.807 1.00 97.19 80 ARG A O 1
ATOM 650 N N . GLU A 1 81 ? -4.898 -2.728 7.709 1.00 97.00 81 GLU A N 1
ATOM 651 C CA . GLU A 1 81 ? -3.444 -2.611 7.811 1.00 97.00 81 GLU A CA 1
ATOM 652 C C . GLU A 1 81 ? -3.002 -1.161 8.007 1.00 97.00 81 GLU A C 1
ATOM 654 O O . GLU A 1 81 ? -2.168 -0.889 8.861 1.00 97.00 81 GLU A O 1
ATOM 659 N N . ILE A 1 82 ? -3.646 -0.200 7.334 1.00 96.38 82 ILE A N 1
ATOM 660 C CA . ILE A 1 82 ? -3.459 1.231 7.617 1.00 96.38 82 ILE A CA 1
ATOM 661 C C . ILE A 1 82 ? -3.760 1.530 9.090 1.00 96.38 82 ILE A C 1
ATOM 663 O O . ILE A 1 82 ? -3.018 2.2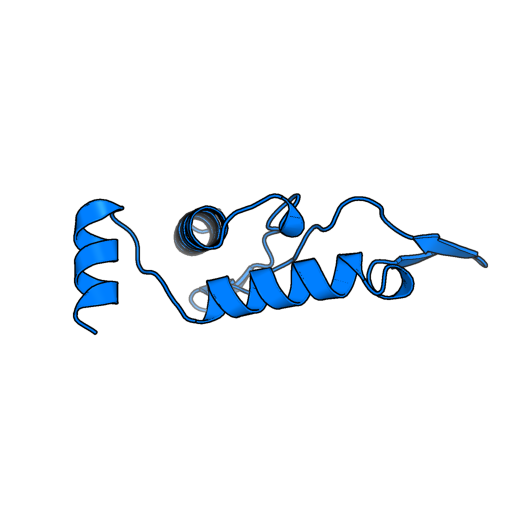76 9.728 1.00 96.38 82 ILE A O 1
ATOM 667 N N . HIS A 1 83 ? -4.844 0.971 9.642 1.00 95.88 83 HIS A N 1
ATOM 668 C CA . HIS A 1 83 ? -5.180 1.167 11.050 1.00 95.88 83 HIS A CA 1
ATOM 669 C C . HIS A 1 83 ? -4.092 0.606 11.971 1.00 95.88 83 HIS A C 1
ATOM 671 O O . HIS A 1 83 ? -3.638 1.318 12.863 1.00 95.88 83 HIS A O 1
ATOM 677 N N . GLU A 1 84 ? -3.654 -0.631 11.741 1.00 95.56 84 GLU A N 1
ATOM 678 C CA . GLU A 1 84 ? -2.616 -1.297 12.533 1.00 95.56 84 GLU A CA 1
ATOM 679 C C . GLU A 1 84 ? -1.276 -0.548 12.459 1.00 95.56 84 GLU A C 1
ATOM 681 O O . GLU A 1 84 ? -0.678 -0.258 13.493 1.00 95.56 84 GLU A O 1
ATOM 686 N N . LEU A 1 85 ? -0.840 -0.149 11.261 1.00 94.62 85 LEU A N 1
ATOM 687 C CA . LEU A 1 85 ? 0.380 0.636 11.052 1.00 94.62 85 LEU A CA 1
ATOM 688 C C . LEU A 1 85 ? 0.299 2.013 11.722 1.00 94.62 85 LEU A C 1
ATOM 690 O O . LEU A 1 85 ? 1.263 2.463 12.337 1.00 94.62 85 LEU A O 1
ATOM 694 N N . ALA A 1 86 ? -0.867 2.662 11.673 1.00 92.62 86 ALA A N 1
ATOM 695 C CA . ALA A 1 86 ? -1.081 3.927 12.365 1.00 92.62 86 ALA A CA 1
ATOM 696 C C . ALA A 1 86 ? -1.068 3.780 13.894 1.00 92.62 86 ALA A C 1
ATOM 698 O O . ALA A 1 86 ? -0.643 4.705 14.584 1.00 92.62 86 ALA A O 1
ATOM 699 N N . GLN A 1 87 ? -1.539 2.653 14.441 1.00 93.94 87 GLN A N 1
ATOM 700 C CA . GLN A 1 87 ? -1.426 2.379 15.876 1.00 93.94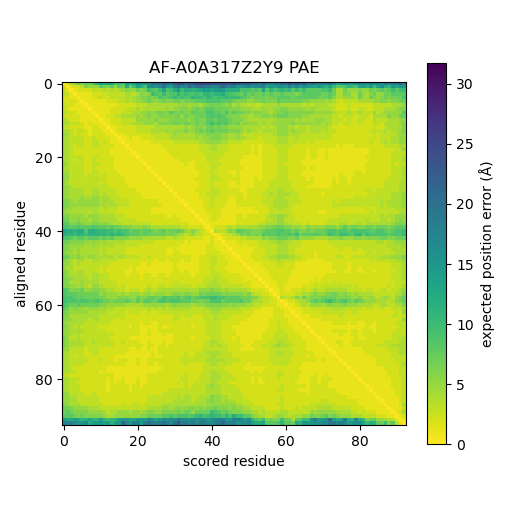 87 GLN A CA 1
ATOM 701 C C . GLN A 1 87 ? 0.02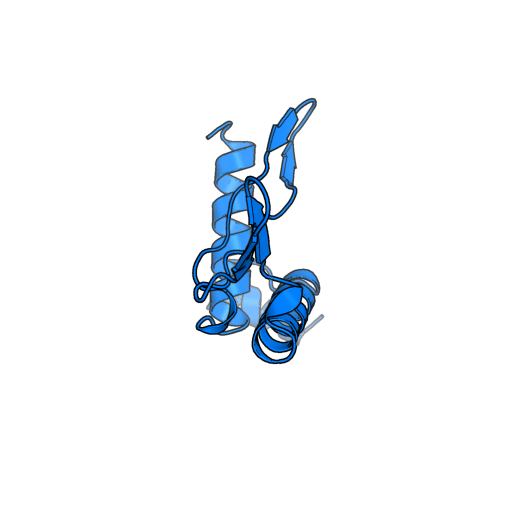0 2.118 16.290 1.00 93.94 87 GLN A C 1
ATOM 703 O O . GLN A 1 87 ? 0.454 2.679 17.291 1.00 93.94 87 GLN A O 1
ATOM 708 N N . LYS A 1 88 ? 0.770 1.329 15.514 1.00 91.81 88 LYS A N 1
ATOM 709 C CA . LYS A 1 88 ? 2.190 1.060 15.780 1.00 91.81 88 LYS A CA 1
ATOM 710 C C . LYS A 1 88 ? 3.007 2.352 15.801 1.00 91.81 88 LYS A C 1
ATOM 712 O O . LYS A 1 88 ? 3.620 2.658 16.820 1.00 91.81 88 LYS A O 1
ATOM 717 N N . ALA A 1 89 ? 2.843 3.206 14.787 1.00 90.56 89 ALA A N 1
ATOM 718 C CA . ALA A 1 89 ? 3.501 4.512 14.744 1.00 90.56 89 ALA A CA 1
ATOM 719 C C . ALA A 1 89 ? 3.164 5.393 15.966 1.00 90.56 89 ALA A C 1
ATOM 721 O O . ALA A 1 89 ? 4.038 6.068 16.509 1.00 90.56 89 ALA A O 1
ATOM 722 N N . ARG A 1 90 ? 1.910 5.353 16.451 1.00 87.75 90 ARG A N 1
ATOM 723 C CA . ARG A 1 90 ? 1.494 6.028 17.699 1.00 87.75 90 ARG A CA 1
ATOM 724 C C . ARG A 1 90 ? 2.128 5.430 18.957 1.00 87.75 90 ARG A C 1
ATOM 726 O O . ARG A 1 90 ? 2.313 6.128 19.943 1.00 87.75 90 ARG A O 1
ATOM 733 N N . GLN A 1 91 ? 2.453 4.145 18.936 1.00 90.19 91 GLN A N 1
ATOM 734 C CA . GLN A 1 91 ? 3.151 3.451 20.018 1.00 90.19 91 GLN A CA 1
ATOM 735 C C . GLN A 1 91 ? 4.680 3.587 19.908 1.00 90.19 91 GLN A C 1
ATOM 737 O O . GLN A 1 91 ? 5.395 2.988 20.707 1.00 90.19 91 GLN A O 1
ATOM 742 N N . ASN A 1 92 ? 5.186 4.396 18.962 1.00 78.94 92 ASN A N 1
ATOM 743 C CA . ASN A 1 92 ? 6.604 4.488 18.602 1.00 78.94 92 ASN A CA 1
ATOM 744 C C . ASN A 1 92 ? 7.221 3.124 18.216 1.00 78.94 92 ASN A C 1
ATOM 746 O O . ASN A 1 92 ? 8.388 2.868 18.515 1.00 78.94 92 ASN A O 1
ATOM 750 N N . GLN A 1 93 ? 6.432 2.267 17.563 1.00 60.12 93 GLN A N 1
ATOM 751 C CA . GLN A 1 93 ? 6.816 0.957 17.022 1.00 60.12 93 GLN A CA 1
ATOM 752 C C . GLN A 1 93 ? 6.626 0.922 15.504 1.00 60.12 93 GLN A C 1
ATOM 754 O O . GLN A 1 93 ? 7.376 0.172 14.846 1.00 60.12 93 GLN A O 1
#

Mean predicted aligned error: 3.54 Å

pLDDT: mean 94.41, std 6.25, range [60.12, 98.5]

Secondary structure (DSSP, 8-state):
-HHHHHHHHHHSS---HHHHHHHHHHHHHHH-GGGSEEEETTEEEE-SS--EE--EEETTEEE--EETTTTTS-HHHHHHHHHHHHHHHHTT-

Radi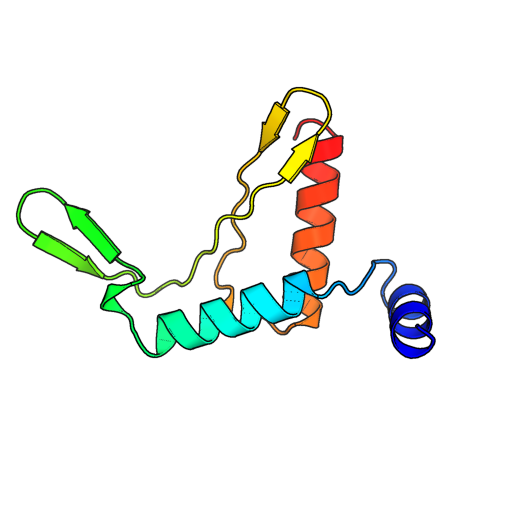us of gyration: 15.29 Å; Cα contacts (8 Å, |Δi|>4): 112; chains: 1; bounding box: 48×24×35 Å

InterPro domains:
  IPR001078 2-oxoacid dehydrogenase acyltransferase, catalytic domain [PF00198] (5-93)
  IPR023213 Chloramphenicol acetyltransferase-like domain superfamily [G3DSA:3.30.559.10] (1-93)
  IPR050743 2-oxoacid dehydrogenase family, E2 component [PTHR43178] (3-93)

Organism: Staphylococcus pseudintermedius (NCBI:txid283734)